Protein AF-A0A379AM37-F1 (afdb_monomer)

pLDDT: mean 79.85, std 14.72, range [37.78, 96.12]

Structure (mmCIF, N/CA/C/O backbone):
data_AF-A0A379AM37-F1
#
_entry.id   AF-A0A379AM37-F1
#
loop_
_atom_site.group_PDB
_atom_site.id
_atom_site.type_symbol
_atom_site.label_atom_id
_atom_site.label_alt_id
_atom_site.label_comp_id
_atom_site.label_asym_id
_atom_site.label_entity_id
_atom_site.label_seq_id
_atom_site.pdbx_PDB_ins_code
_atom_site.Cartn_x
_atom_site.Cartn_y
_atom_site.Cartn_z
_atom_site.occupancy
_atom_site.B_iso_or_equiv
_atom_site.auth_seq_id
_atom_site.auth_comp_id
_atom_site.auth_asym_id
_atom_site.auth_atom_id
_atom_site.pdbx_PDB_model_num
ATOM 1 N N . MET A 1 1 ? 12.453 -21.468 -5.729 1.00 63.12 1 MET A N 1
ATOM 2 C CA . MET A 1 1 ? 12.438 -20.017 -6.001 1.00 63.12 1 MET A CA 1
ATOM 3 C C . MET A 1 1 ? 13.170 -19.782 -7.301 1.00 63.12 1 MET A C 1
ATOM 5 O O . MET A 1 1 ? 14.231 -20.376 -7.483 1.00 63.12 1 MET A O 1
ATOM 9 N N . GLU A 1 2 ? 12.600 -18.977 -8.194 1.00 75.94 2 GLU A N 1
ATOM 10 C CA . GLU A 1 2 ? 13.370 -18.453 -9.321 1.00 75.94 2 GLU A CA 1
ATOM 11 C C . GLU A 1 2 ? 14.561 -17.637 -8.807 1.00 75.94 2 GLU A C 1
ATOM 13 O O . GLU A 1 2 ? 14.504 -17.048 -7.728 1.00 75.94 2 GLU A O 1
ATOM 18 N N . LYS A 1 3 ? 15.665 -17.644 -9.559 1.00 77.94 3 LYS A N 1
ATOM 19 C CA . LYS A 1 3 ? 16.889 -16.921 -9.181 1.00 77.94 3 LYS A CA 1
ATOM 20 C C . LYS A 1 3 ? 16.826 -15.430 -9.521 1.00 77.94 3 LYS A C 1
ATOM 22 O O . LYS A 1 3 ? 17.637 -14.670 -9.000 1.00 77.94 3 LYS A O 1
ATOM 27 N N . THR A 1 4 ? 15.883 -15.029 -10.369 1.00 87.62 4 THR A N 1
ATOM 28 C CA . THR A 1 4 ? 15.718 -13.651 -10.832 1.00 87.62 4 THR A CA 1
ATOM 29 C C . THR A 1 4 ? 14.412 -13.098 -10.281 1.00 87.62 4 THR A C 1
ATOM 31 O O . THR A 1 4 ? 13.370 -13.733 -10.393 1.00 87.62 4 THR A O 1
ATOM 34 N N . TYR A 1 5 ? 14.469 -11.920 -9.666 1.00 88.00 5 TYR A N 1
ATOM 35 C CA . TYR A 1 5 ? 13.282 -11.215 -9.196 1.00 88.00 5 TYR A CA 1
ATOM 36 C C . TYR A 1 5 ? 12.574 -10.550 -10.383 1.00 88.00 5 TYR A C 1
ATOM 38 O O . TYR A 1 5 ? 13.166 -9.688 -11.034 1.00 88.00 5 TYR A O 1
ATOM 46 N N . ASN A 1 6 ? 11.324 -10.936 -10.648 1.00 91.62 6 ASN A N 1
ATOM 47 C CA . ASN A 1 6 ? 10.439 -10.240 -11.579 1.00 91.62 6 ASN A CA 1
ATOM 48 C C . ASN A 1 6 ? 9.296 -9.567 -10.793 1.00 91.62 6 ASN A C 1
ATOM 50 O O . ASN A 1 6 ? 8.418 -10.274 -10.297 1.00 91.62 6 ASN A O 1
ATOM 54 N N . PRO A 1 7 ? 9.278 -8.225 -10.670 1.00 92.00 7 PRO A N 1
ATOM 55 C CA . PRO A 1 7 ? 8.229 -7.521 -9.936 1.00 92.00 7 PRO A CA 1
ATOM 56 C C . PRO A 1 7 ? 6.829 -7.779 -10.502 1.00 92.00 7 PRO A C 1
ATOM 58 O O . PRO A 1 7 ? 5.883 -7.932 -9.738 1.00 92.00 7 PRO A O 1
ATOM 61 N N . GLN A 1 8 ? 6.686 -7.880 -11.828 1.00 90.38 8 GLN A N 1
ATOM 62 C CA . GLN A 1 8 ? 5.372 -8.002 -12.473 1.00 90.38 8 GLN A CA 1
ATOM 63 C C . GLN A 1 8 ? 4.664 -9.307 -12.097 1.00 90.38 8 GLN A C 1
ATOM 65 O O . GLN A 1 8 ? 3.465 -9.303 -11.818 1.00 90.38 8 GLN A O 1
ATOM 70 N N . ASP A 1 9 ? 5.422 -10.400 -12.009 1.00 90.75 9 ASP A N 1
ATOM 71 C CA . ASP A 1 9 ? 4.896 -11.726 -11.672 1.00 90.75 9 ASP A CA 1
ATOM 72 C C . ASP A 1 9 ? 4.519 -11.851 -10.186 1.00 90.75 9 ASP A C 1
ATOM 74 O O . ASP A 1 9 ? 3.852 -12.806 -9.789 1.00 90.75 9 ASP A O 1
ATOM 78 N N . ILE A 1 10 ? 4.947 -10.898 -9.352 1.00 92.38 10 ILE A N 1
ATOM 79 C CA . ILE A 1 10 ? 4.771 -10.928 -7.897 1.00 92.38 10 ILE A CA 1
ATOM 80 C C . ILE A 1 10 ? 3.749 -9.882 -7.450 1.00 92.38 10 ILE A C 1
ATOM 82 O O . ILE A 1 10 ? 2.825 -10.208 -6.706 1.00 92.38 10 ILE A O 1
ATOM 86 N N . GLU A 1 11 ? 3.891 -8.635 -7.894 1.00 94.69 11 GLU A N 1
ATOM 87 C CA . GLU A 1 11 ? 3.083 -7.502 -7.435 1.00 94.69 11 GLU A CA 1
ATOM 88 C C . GLU A 1 11 ? 1.617 -7.634 -7.856 1.00 94.69 11 GLU A C 1
ATOM 90 O O . GLU A 1 11 ? 0.726 -7.440 -7.026 1.00 94.69 11 GLU A O 1
ATOM 95 N N . GLN A 1 12 ? 1.353 -8.025 -9.108 1.00 94.00 12 GLN A N 1
ATOM 96 C CA . GLN A 1 12 ? -0.012 -8.120 -9.632 1.00 94.00 12 GLN A CA 1
ATOM 97 C C . GLN A 1 12 ? -0.839 -9.202 -8.907 1.00 94.00 12 GLN A C 1
ATOM 99 O O . GLN A 1 12 ? -1.902 -8.870 -8.369 1.00 94.00 12 GLN A O 1
ATOM 104 N N . PRO A 1 13 ? -0.380 -10.467 -8.782 1.00 95.50 13 PRO A N 1
ATOM 105 C CA . PRO A 1 13 ? -1.140 -11.484 -8.051 1.00 95.50 13 PRO A CA 1
ATOM 106 C C . PRO A 1 13 ? -1.304 -11.160 -6.561 1.00 95.50 13 PRO A C 1
ATOM 108 O O . PRO A 1 13 ? -2.339 -11.469 -5.966 1.00 95.50 13 PRO A O 1
ATOM 111 N N . LEU A 1 14 ? -0.296 -10.533 -5.947 1.00 95.12 14 LEU A N 1
ATOM 112 C CA . LEU A 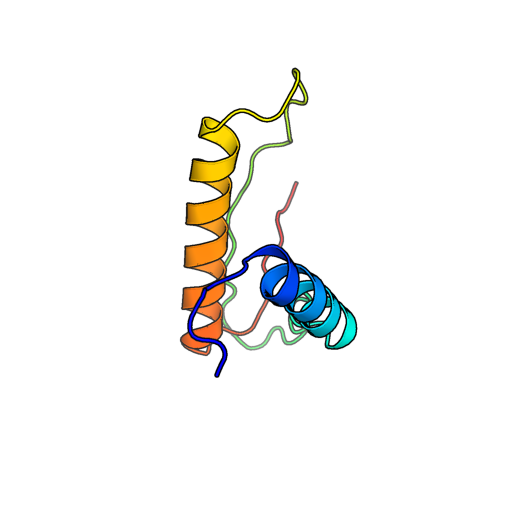1 14 ? -0.325 -10.125 -4.542 1.00 95.12 14 LEU A CA 1
ATOM 113 C C . LEU A 1 14 ? -1.381 -9.041 -4.295 1.00 95.12 14 LEU A C 1
ATOM 115 O O . LEU A 1 14 ? -2.156 -9.149 -3.343 1.00 95.12 14 LEU A O 1
ATOM 119 N N . TYR A 1 15 ? -1.447 -8.033 -5.168 1.00 94.19 15 TYR A N 1
ATOM 120 C CA . TYR A 1 15 ? -2.455 -6.979 -5.087 1.00 94.19 15 TYR A CA 1
ATOM 121 C C . TYR A 1 15 ? -3.871 -7.551 -5.205 1.00 94.19 15 TYR A C 1
ATOM 123 O O . TYR A 1 15 ? -4.714 -7.299 -4.342 1.00 94.19 15 TYR A O 1
ATOM 131 N N . GLU A 1 16 ? -4.11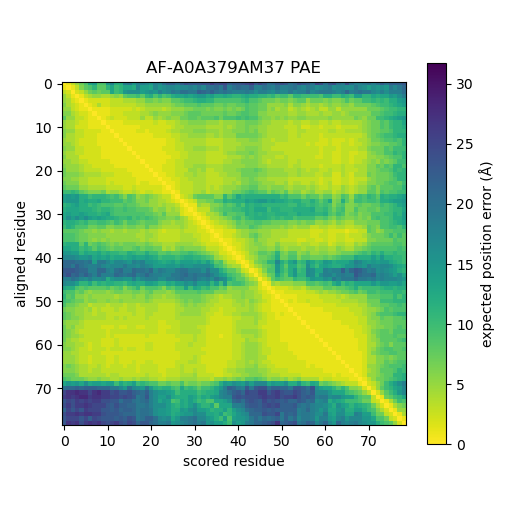6 -8.391 -6.214 1.00 95.56 16 GLU A N 1
ATOM 132 C CA . GLU A 1 16 ? -5.412 -9.052 -6.397 1.00 95.56 16 GLU A CA 1
ATOM 133 C C . GLU A 1 16 ? -5.794 -9.924 -5.200 1.00 95.56 16 GLU A C 1
ATOM 135 O O . GLU A 1 16 ? -6.959 -9.975 -4.802 1.00 95.56 16 GLU A O 1
ATOM 140 N N . HIS A 1 17 ? -4.825 -10.631 -4.619 1.00 96.12 17 HIS A N 1
ATOM 141 C CA . HIS A 1 17 ? -5.048 -11.423 -3.418 1.00 96.12 17 HIS A CA 1
ATOM 142 C C . HIS A 1 17 ? -5.488 -10.533 -2.246 1.00 96.12 17 HIS A C 1
ATOM 144 O O . HIS A 1 17 ? -6.501 -10.824 -1.608 1.00 96.12 17 HIS A O 1
ATOM 150 N N . TRP A 1 18 ? -4.781 -9.430 -1.990 1.00 93.75 18 TRP A N 1
ATOM 151 C CA . TRP A 1 18 ? -5.118 -8.486 -0.919 1.00 93.75 18 TRP A CA 1
ATOM 152 C C . TRP A 1 18 ? -6.486 -7.833 -1.108 1.00 93.75 18 TRP A C 1
ATOM 154 O O . TRP A 1 18 ? -7.237 -7.690 -0.139 1.00 93.75 18 TRP A O 1
ATOM 164 N N . GLU A 1 19 ? -6.835 -7.482 -2.344 1.00 92.56 19 GLU A N 1
ATOM 165 C CA . GLU A 1 19 ? -8.143 -6.924 -2.677 1.00 92.56 19 GLU A CA 1
ATOM 166 C C . GLU A 1 19 ? -9.264 -7.946 -2.436 1.00 92.56 19 GLU A C 1
ATOM 168 O O . GLU A 1 19 ? -10.227 -7.649 -1.722 1.00 92.56 19 GLU A O 1
ATOM 173 N N . LYS A 1 20 ? -9.104 -9.181 -2.937 1.00 95.31 20 LYS A N 1
ATOM 174 C CA . LYS A 1 20 ? -10.072 -10.280 -2.755 1.00 95.31 20 LYS A CA 1
ATOM 175 C C . LYS A 1 20 ? -10.285 -10.633 -1.284 1.00 95.31 20 LYS A C 1
ATOM 177 O O . LYS A 1 20 ? -11.413 -10.904 -0.880 1.00 95.31 20 LYS A O 1
ATOM 182 N N . GLN A 1 21 ? -9.225 -10.612 -0.479 1.00 92.44 21 GLN A N 1
ATOM 183 C CA . GLN A 1 21 ? -9.308 -10.855 0.966 1.00 92.44 21 GLN A CA 1
ATOM 184 C C . GLN A 1 21 ? -9.803 -9.634 1.757 1.00 92.44 21 GLN A C 1
ATOM 186 O O . GLN A 1 21 ? -10.016 -9.719 2.965 1.00 92.44 21 GLN A O 1
ATOM 191 N N . GLY A 1 22 ? -10.000 -8.487 1.099 1.00 88.44 22 GLY A N 1
ATOM 192 C CA . GLY A 1 22 ? -10.461 -7.265 1.743 1.00 88.44 22 GLY A CA 1
ATOM 193 C C . GLY A 1 22 ? -9.445 -6.667 2.713 1.00 88.44 22 GLY A C 1
ATOM 194 O O . GLY A 1 22 ? -9.846 -5.911 3.593 1.00 88.44 22 GLY A O 1
ATOM 195 N N . TYR A 1 23 ? -8.148 -6.955 2.561 1.00 87.00 23 TYR A N 1
ATOM 196 C CA . TYR A 1 23 ? -7.110 -6.462 3.473 1.00 87.00 23 TYR A CA 1
ATOM 197 C C . TYR A 1 23 ? -7.013 -4.940 3.504 1.00 87.00 23 TYR A C 1
ATOM 199 O O . TYR A 1 23 ? -6.536 -4.379 4.483 1.00 87.00 23 TYR A O 1
ATOM 207 N N . PHE A 1 24 ? -7.489 -4.243 2.474 1.00 86.00 24 PHE A N 1
ATOM 208 C CA . PHE A 1 24 ? -7.543 -2.782 2.470 1.00 86.00 24 PHE A CA 1
ATOM 209 C C . PHE A 1 24 ? -8.707 -2.210 3.283 1.00 86.00 24 PHE A C 1
ATOM 211 O O . PHE A 1 24 ? -8.628 -1.053 3.698 1.00 86.00 24 PHE A O 1
ATOM 218 N N . LYS A 1 25 ? -9.751 -3.000 3.559 1.00 84.12 25 LYS A N 1
ATOM 219 C CA . LYS A 1 25 ? -10.947 -2.522 4.256 1.00 84.12 25 LYS A CA 1
ATOM 220 C C . LYS A 1 25 ? -10.622 -2.169 5.710 1.00 84.12 25 LYS A C 1
ATOM 222 O O . LYS A 1 25 ? -9.858 -2.888 6.359 1.00 84.12 25 LYS A O 1
ATOM 227 N N . PRO A 1 26 ? -11.204 -1.083 6.246 1.00 76.62 26 PRO A N 1
ATOM 228 C CA . PRO A 1 26 ? -11.160 -0.851 7.676 1.00 76.62 26 PRO A CA 1
ATOM 229 C C . PRO A 1 26 ? -11.896 -1.995 8.376 1.00 76.62 26 PRO A C 1
ATOM 231 O O . PRO A 1 26 ? -12.937 -2.462 7.912 1.00 76.62 26 PRO A O 1
ATOM 234 N N . ASN A 1 27 ? -11.356 -2.445 9.503 1.00 68.19 27 ASN A N 1
ATOM 235 C CA . ASN A 1 27 ? -12.140 -3.253 10.423 1.00 68.19 27 ASN A CA 1
ATOM 236 C C . ASN A 1 27 ? -13.231 -2.327 11.035 1.00 68.19 27 ASN A C 1
ATOM 238 O O . ASN A 1 27 ? -13.085 -1.105 10.979 1.00 68.19 27 ASN A O 1
ATOM 242 N N . GLY A 1 28 ? -14.365 -2.852 11.501 1.00 67.00 28 GLY A N 1
ATOM 243 C CA . GLY A 1 28 ? -15.571 -2.055 11.823 1.00 67.00 28 GLY A CA 1
ATOM 244 C C . GLY A 1 28 ? -15.875 -1.870 13.314 1.00 67.00 28 GLY A C 1
ATOM 245 O O . GLY 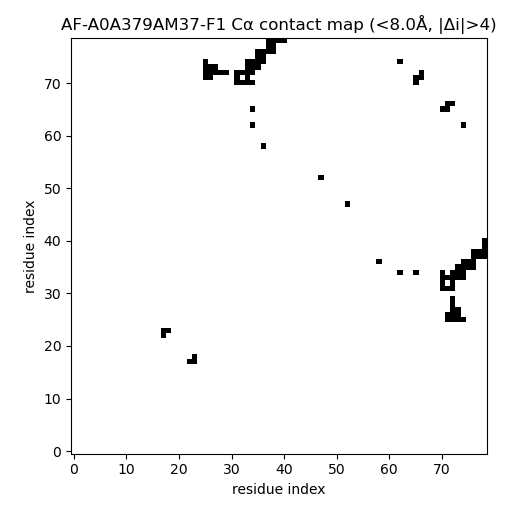A 1 28 ? -16.959 -1.424 13.670 1.00 67.00 28 GLY A O 1
ATOM 246 N N . ASP A 1 29 ? -14.961 -2.266 14.187 1.00 73.50 29 ASP A N 1
ATOM 247 C CA . ASP A 1 29 ? -15.094 -2.178 15.641 1.00 73.50 29 ASP A CA 1
ATOM 248 C C . ASP A 1 29 ? -14.728 -0.766 16.092 1.00 73.50 29 ASP A C 1
ATOM 250 O O . ASP A 1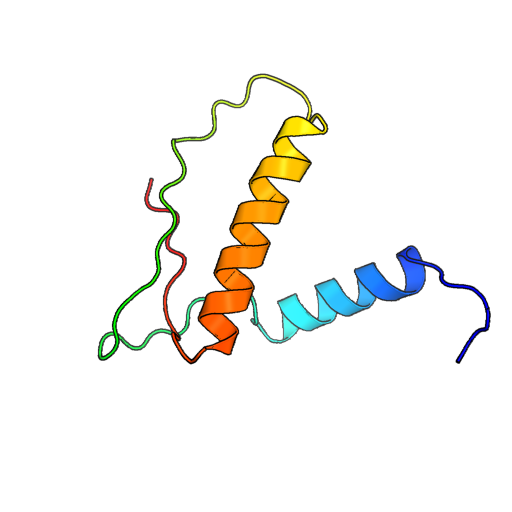 29 ? -13.713 -0.190 15.700 1.00 73.50 29 ASP A O 1
ATOM 254 N N . THR A 1 30 ? -15.563 -0.215 16.947 1.00 75.06 30 THR A N 1
ATOM 255 C CA . THR A 1 30 ? -15.396 1.133 17.480 1.00 75.06 30 THR A CA 1
ATOM 256 C C . THR A 1 30 ? -14.917 1.112 18.930 1.00 75.06 30 THR A C 1
ATOM 258 O O . THR A 1 30 ? -14.935 2.150 19.582 1.00 75.06 30 THR A O 1
ATOM 261 N N . SER A 1 31 ? -14.548 -0.059 19.465 1.00 76.81 31 SER A N 1
ATOM 262 C CA . SER A 1 31 ? -14.095 -0.218 20.854 1.00 76.81 31 SER A CA 1
ATOM 263 C C . SER A 1 31 ? -12.611 0.092 21.076 1.00 76.81 31 SER A C 1
ATOM 265 O O . SER A 1 31 ? -12.182 0.174 22.225 1.00 76.81 31 SER A O 1
ATOM 267 N N . GLN A 1 32 ? -11.830 0.271 20.007 1.00 71.06 32 GLN A N 1
ATOM 268 C CA . GLN A 1 32 ? -10.393 0.554 20.063 1.00 71.06 32 GLN A CA 1
ATOM 269 C C . GLN A 1 32 ? -10.069 1.930 19.474 1.00 71.06 32 GLN A C 1
ATOM 271 O O . GLN A 1 32 ? -10.851 2.504 18.709 1.00 71.06 32 GLN A O 1
ATOM 276 N N . GLU A 1 33 ? -8.899 2.456 19.836 1.00 72.38 33 GLU A N 1
ATOM 277 C CA . GLU A 1 33 ? -8.400 3.714 19.287 1.00 72.38 33 GLU A CA 1
ATOM 278 C C . GLU A 1 33 ? -8.148 3.599 17.778 1.00 72.38 33 GLU A C 1
ATOM 280 O O . GLU A 1 33 ? -7.820 2.540 17.247 1.00 72.38 33 GLU A O 1
ATOM 285 N N . SER A 1 34 ? -8.385 4.703 17.071 1.00 77.75 34 SER A N 1
ATOM 286 C CA . SER A 1 34 ? -8.369 4.763 15.611 1.00 77.75 34 SER A CA 1
ATOM 287 C C . SER A 1 34 ? -7.156 5.539 15.114 1.00 77.75 34 SER A C 1
ATOM 289 O O . SER A 1 34 ? -6.992 6.707 15.466 1.00 77.75 34 SER A O 1
ATOM 291 N N . PHE A 1 35 ? -6.373 4.941 14.216 1.00 81.25 35 PHE A N 1
ATOM 292 C CA . PHE A 1 35 ? -5.309 5.641 13.499 1.00 81.25 35 PHE A CA 1
ATOM 293 C C . PHE A 1 35 ? -5.826 6.243 12.187 1.00 81.25 35 PHE A C 1
ATOM 295 O O . PHE A 1 35 ? -6.381 5.547 11.336 1.00 81.25 35 PHE A O 1
ATOM 302 N N . CYS A 1 36 ? -5.610 7.544 11.996 1.00 82.50 36 CYS A N 1
ATOM 303 C CA . CYS A 1 36 ? -6.073 8.282 10.827 1.00 82.50 36 CYS A CA 1
ATOM 304 C C . CYS A 1 36 ? -4.968 9.199 10.293 1.00 82.50 36 CYS A C 1
ATOM 306 O O . CYS A 1 36 ? -4.326 9.920 11.056 1.00 82.50 36 CYS A O 1
ATOM 308 N N . ILE A 1 37 ? -4.782 9.198 8.970 1.00 83.81 37 ILE A N 1
ATOM 309 C CA . ILE A 1 37 ? -3.944 10.169 8.264 1.00 83.81 37 ILE A CA 1
ATOM 310 C C . ILE A 1 37 ? -4.880 11.118 7.519 1.00 83.81 37 ILE A C 1
ATOM 312 O O . ILE A 1 37 ? -5.612 10.707 6.619 1.00 83.81 37 ILE A O 1
ATOM 316 N N . MET A 1 38 ? -4.853 12.394 7.899 1.00 81.56 38 MET A N 1
ATOM 317 C CA . MET A 1 38 ? -5.602 13.437 7.209 1.00 81.56 38 MET A CA 1
ATOM 318 C C . MET A 1 38 ? -4.887 13.789 5.907 1.00 81.56 38 MET A C 1
ATOM 320 O O . MET A 1 38 ? -3.749 14.259 5.925 1.00 81.56 38 MET A O 1
ATOM 324 N N . ILE A 1 39 ? -5.562 13.571 4.782 1.00 78.31 39 ILE A N 1
ATOM 325 C CA . ILE A 1 39 ? -5.067 13.954 3.462 1.00 78.31 39 ILE A CA 1
ATOM 326 C C . ILE A 1 39 ? -5.925 15.134 3.002 1.00 78.31 39 ILE A C 1
ATOM 328 O O . ILE A 1 39 ? -7.151 15.006 2.997 1.00 78.31 39 ILE A O 1
ATOM 332 N N . PRO A 1 40 ? -5.329 16.286 2.645 1.00 75.38 40 PRO A N 1
ATOM 333 C CA . PRO A 1 40 ? -6.102 17.392 2.099 1.00 75.38 40 PRO A CA 1
ATOM 334 C C . PRO A 1 40 ? -6.807 16.947 0.807 1.00 75.38 40 PRO A C 1
ATOM 336 O O . PRO A 1 40 ? -6.298 16.058 0.117 1.00 75.38 40 PRO A O 1
ATOM 339 N N . PRO A 1 41 ? -7.947 17.562 0.443 1.00 74.81 41 PRO A N 1
ATOM 340 C CA . PRO A 1 41 ? -8.644 17.232 -0.791 1.00 74.81 41 PRO A CA 1
ATOM 341 C C . PRO A 1 41 ? -7.676 17.217 -1.986 1.00 74.81 41 PRO A C 1
ATOM 343 O O . PRO A 1 41 ? -6.839 18.119 -2.105 1.00 74.81 41 PRO A O 1
ATOM 346 N N . PRO A 1 42 ? -7.743 16.192 -2.853 1.00 65.12 42 PRO A N 1
ATOM 347 C CA . PRO A 1 42 ? -6.797 16.025 -3.935 1.00 65.12 42 PRO A CA 1
ATOM 348 C C . PRO A 1 42 ? -6.955 17.189 -4.910 1.00 65.12 42 PRO A C 1
ATOM 350 O O . PRO A 1 42 ? -7.971 17.328 -5.588 1.00 65.12 42 PRO A O 1
ATOM 353 N N . ASN A 1 43 ? -5.919 18.015 -5.009 1.00 67.69 43 ASN A N 1
ATOM 354 C CA . ASN A 1 43 ? -5.795 18.985 -6.086 1.00 67.69 43 ASN A CA 1
ATOM 355 C C . ASN A 1 43 ? -5.294 18.234 -7.325 1.00 67.69 43 ASN A C 1
ATOM 357 O O . ASN A 1 43 ? -4.093 18.026 -7.486 1.00 67.69 43 ASN A O 1
ATOM 361 N N . VAL A 1 44 ? -6.209 17.772 -8.181 1.00 58.91 44 VAL A N 1
ATOM 362 C CA . VAL A 1 44 ? -5.847 17.076 -9.427 1.00 58.91 44 VAL A CA 1
ATOM 363 C C . VAL A 1 44 ? -5.360 18.110 -10.445 1.00 58.91 44 VAL A C 1
ATOM 365 O O . VAL A 1 44 ? -6.153 18.694 -11.178 1.00 58.91 44 VAL A O 1
ATOM 368 N N . THR A 1 45 ? -4.053 18.374 -10.469 1.00 64.00 45 THR A N 1
ATOM 369 C CA . THR A 1 45 ? -3.433 19.392 -11.341 1.00 64.00 45 THR A CA 1
ATOM 370 C C . THR A 1 45 ? -2.566 18.818 -12.468 1.00 64.00 45 THR A C 1
ATOM 372 O O . THR A 1 45 ? -1.955 19.582 -13.211 1.00 64.00 45 THR A O 1
ATOM 375 N N . GLY A 1 46 ? -2.532 17.495 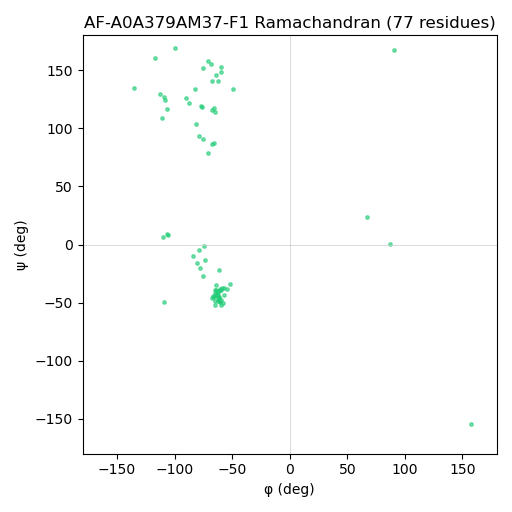-12.665 1.00 70.44 46 GLY A N 1
ATOM 376 C CA . GLY A 1 46 ? -1.782 16.868 -13.760 1.00 70.44 46 GLY A CA 1
ATOM 377 C C . GLY A 1 46 ? -1.427 15.401 -13.511 1.00 70.44 46 GLY A C 1
ATOM 378 O O . GLY A 1 46 ? -2.112 14.703 -12.766 1.00 70.44 46 GLY A O 1
ATOM 379 N N . SER A 1 47 ? -0.353 14.930 -14.152 1.00 79.44 47 SER A N 1
ATOM 380 C CA . SER A 1 47 ? 0.145 13.552 -14.038 1.00 79.44 47 SER A CA 1
ATOM 381 C C . SER A 1 47 ? 0.879 13.285 -12.720 1.00 79.44 47 SER A C 1
ATOM 383 O O . SER A 1 47 ? 1.537 14.161 -12.154 1.00 79.44 47 SER A O 1
ATOM 385 N N . LEU A 1 48 ? 0.845 12.029 -12.269 1.00 83.19 48 LEU A N 1
ATOM 386 C CA . LEU A 1 48 ? 1.602 11.580 -11.103 1.00 83.19 48 LEU A CA 1
ATOM 387 C C . LEU A 1 48 ? 3.115 11.653 -11.363 1.00 83.19 48 LEU A C 1
ATOM 389 O O . LEU A 1 48 ? 3.649 10.958 -12.221 1.00 83.19 48 LEU A O 1
ATOM 393 N N . HIS A 1 49 ? 3.815 12.476 -10.587 1.00 87.94 49 HIS A N 1
ATOM 394 C CA . HIS A 1 49 ? 5.278 12.475 -10.488 1.00 87.94 49 HIS A CA 1
ATOM 395 C C . HIS A 1 49 ? 5.800 11.734 -9.244 1.00 87.94 49 HIS A C 1
ATOM 397 O O . HIS A 1 49 ? 5.054 11.476 -8.300 1.00 87.94 49 HIS A O 1
ATOM 403 N N . MET A 1 50 ? 7.116 11.487 -9.197 1.00 88.69 50 MET A N 1
ATOM 404 C CA . MET A 1 50 ? 7.808 10.790 -8.095 1.00 88.69 50 MET A CA 1
ATOM 405 C C . MET A 1 50 ? 7.512 11.357 -6.698 1.00 88.69 50 MET A C 1
ATOM 407 O O . MET A 1 50 ? 7.413 10.600 -5.740 1.00 88.69 50 MET A O 1
ATOM 411 N N . GLY A 1 51 ? 7.314 12.673 -6.574 1.00 87.62 51 GLY A N 1
ATOM 412 C CA . GLY A 1 51 ? 6.851 13.290 -5.320 1.00 87.62 51 GLY A CA 1
ATOM 413 C C . GLY A 1 51 ? 5.542 12.701 -4.764 1.00 87.62 51 GLY A C 1
ATOM 414 O O . GLY A 1 51 ? 5.450 12.491 -3.557 1.00 87.62 51 GLY A O 1
ATOM 415 N N . HIS A 1 52 ? 4.573 12.348 -5.619 1.00 87.44 52 HIS A N 1
ATOM 416 C CA . HIS A 1 52 ? 3.366 11.644 -5.175 1.00 87.44 52 HIS A CA 1
ATOM 417 C C . HIS A 1 52 ? 3.697 10.237 -4.691 1.00 87.44 52 HIS A C 1
ATOM 419 O O . HIS A 1 52 ? 3.243 9.844 -3.623 1.00 87.44 52 HIS A O 1
ATOM 425 N N . ALA A 1 53 ? 4.512 9.495 -5.449 1.00 88.06 53 ALA A N 1
ATOM 426 C CA . ALA A 1 53 ? 4.906 8.141 -5.071 1.00 88.06 53 ALA A CA 1
ATOM 427 C C . ALA A 1 53 ?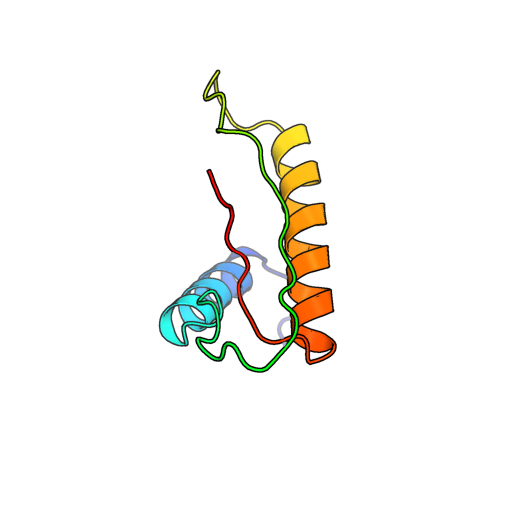 5.586 8.132 -3.693 1.00 88.06 53 ALA A C 1
ATOM 429 O O . ALA A 1 53 ? 5.238 7.321 -2.841 1.00 88.06 53 ALA A O 1
ATOM 430 N N . PHE A 1 54 ? 6.482 9.085 -3.437 1.00 91.00 54 PHE A N 1
ATOM 431 C CA . PHE A 1 54 ? 7.148 9.244 -2.146 1.00 91.00 54 PHE A CA 1
ATOM 432 C C . PHE A 1 54 ? 6.166 9.500 -0.995 1.00 91.00 54 PHE A C 1
ATOM 434 O O . PHE A 1 54 ? 6.178 8.771 -0.004 1.00 91.00 54 PHE A O 1
ATOM 441 N N . GLN A 1 55 ? 5.281 10.493 -1.136 1.00 89.06 55 GLN A N 1
ATOM 442 C CA . GLN A 1 55 ? 4.293 10.819 -0.101 1.00 89.06 55 GLN A CA 1
ATOM 443 C C . GLN A 1 55 ? 3.339 9.646 0.165 1.00 89.06 55 GLN A C 1
ATOM 445 O O . GLN A 1 55 ? 3.117 9.285 1.320 1.00 89.06 55 GLN A O 1
ATOM 450 N N . GLN A 1 56 ? 2.826 9.009 -0.891 1.00 89.56 56 GLN A N 1
ATOM 451 C CA . GLN A 1 56 ? 1.930 7.854 -0.777 1.00 89.56 56 GLN A CA 1
ATOM 452 C C . GLN A 1 56 ? 2.624 6.652 -0.128 1.00 89.56 56 GLN A C 1
ATOM 454 O O . GLN A 1 56 ? 2.031 5.989 0.717 1.00 89.56 56 GLN A O 1
ATOM 459 N N . THR A 1 57 ? 3.899 6.412 -0.447 1.00 92.69 57 THR A N 1
ATOM 460 C CA . THR A 1 57 ? 4.678 5.307 0.136 1.00 92.69 57 THR A CA 1
ATOM 461 C C . THR A 1 57 ? 4.872 5.492 1.639 1.00 92.69 57 THR A C 1
ATOM 463 O O . THR A 1 57 ? 4.733 4.533 2.399 1.00 92.69 57 THR A O 1
ATOM 466 N N . ILE A 1 58 ? 5.156 6.717 2.094 1.00 93.50 58 ILE A N 1
ATOM 467 C CA . ILE A 1 58 ? 5.276 7.014 3.529 1.00 93.50 58 ILE A CA 1
ATOM 468 C C . ILE A 1 58 ? 3.946 6.754 4.240 1.00 93.50 58 ILE A C 1
ATOM 470 O O . ILE A 1 58 ? 3.925 6.054 5.252 1.00 93.50 58 ILE A O 1
ATOM 474 N N . MET A 1 59 ? 2.839 7.270 3.698 1.00 91.69 59 MET A N 1
ATOM 475 C CA . MET A 1 59 ? 1.514 7.081 4.296 1.00 91.69 59 MET A CA 1
ATOM 476 C C . MET A 1 59 ? 1.121 5.598 4.347 1.00 91.69 59 MET A C 1
ATOM 478 O O . MET A 1 59 ? 0.709 5.116 5.402 1.00 91.69 59 MET A O 1
ATOM 482 N N . ASP A 1 60 ? 1.317 4.851 3.256 1.00 91.31 60 ASP A N 1
ATOM 483 C CA . ASP A 1 60 ? 1.044 3.408 3.194 1.00 91.31 60 ASP A CA 1
ATOM 484 C C . ASP A 1 60 ? 1.904 2.619 4.196 1.00 91.31 60 ASP A C 1
ATOM 486 O O . ASP A 1 60 ? 1.404 1.738 4.895 1.00 91.31 60 ASP A O 1
ATOM 490 N N . THR A 1 61 ? 3.179 2.989 4.353 1.00 93.25 61 THR A N 1
ATOM 491 C CA . THR A 1 61 ? 4.079 2.366 5.337 1.00 93.25 61 THR A CA 1
ATOM 492 C C . THR A 1 61 ? 3.582 2.583 6.765 1.00 93.25 61 THR A C 1
ATOM 494 O O . THR A 1 61 ? 3.523 1.629 7.543 1.00 93.25 61 THR A O 1
ATOM 497 N N . MET A 1 62 ? 3.176 3.809 7.112 1.00 91.31 62 MET A N 1
ATOM 498 C CA . MET A 1 62 ? 2.623 4.116 8.437 1.00 91.31 62 MET A CA 1
ATOM 499 C C . MET A 1 62 ? 1.333 3.332 8.698 1.00 91.31 62 MET A C 1
ATOM 501 O O . MET A 1 62 ? 1.181 2.737 9.762 1.00 91.31 62 MET A O 1
ATOM 505 N N . ILE A 1 63 ? 0.438 3.261 7.710 1.00 87.88 63 ILE A N 1
ATOM 506 C CA . ILE A 1 63 ? -0.809 2.489 7.797 1.00 87.88 63 ILE A CA 1
ATOM 507 C C . ILE A 1 63 ? -0.525 1.004 8.043 1.00 87.88 63 ILE A C 1
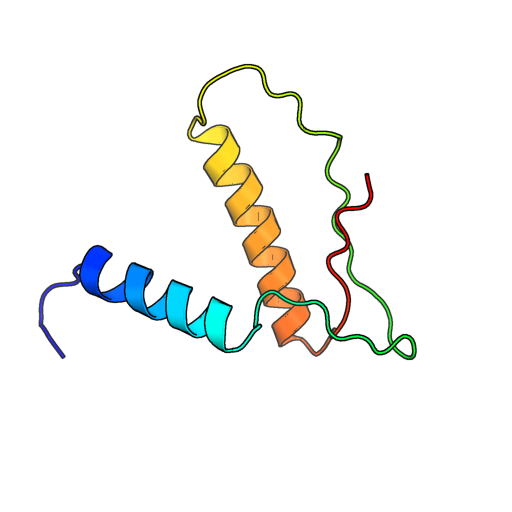ATOM 509 O O . ILE A 1 63 ? -1.139 0.390 8.918 1.00 87.88 63 ILE A O 1
ATOM 513 N N . ARG A 1 64 ? 0.402 0.405 7.288 1.00 89.69 64 ARG A N 1
ATOM 514 C CA . ARG A 1 64 ? 0.773 -1.009 7.452 1.00 89.69 64 ARG A CA 1
ATOM 515 C C . ARG A 1 64 ? 1.403 -1.272 8.809 1.00 89.69 64 ARG A C 1
ATOM 517 O O . ARG A 1 64 ? 1.049 -2.260 9.448 1.00 89.69 64 ARG A O 1
ATOM 524 N N . TYR A 1 65 ? 2.295 -0.389 9.251 1.00 90.00 65 TYR A N 1
ATOM 525 C CA . TYR A 1 65 ? 2.931 -0.489 10.558 1.00 90.00 65 TYR A CA 1
ATOM 526 C C . TYR A 1 65 ? 1.889 -0.504 11.682 1.00 90.00 65 TYR A C 1
ATOM 528 O O . TYR A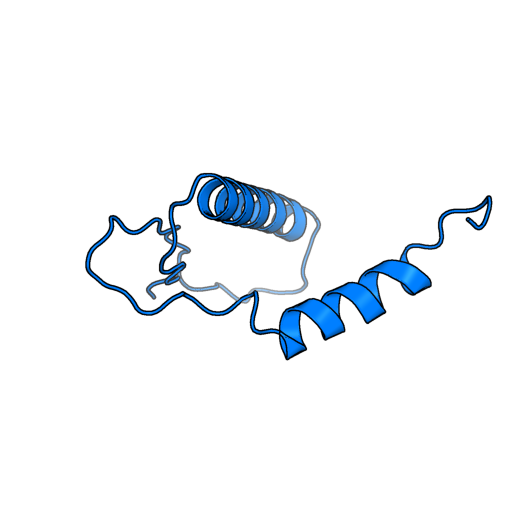 1 65 ? 1.889 -1.434 12.486 1.00 90.00 65 TYR A O 1
ATOM 536 N N . GLN A 1 66 ? 0.952 0.448 11.688 1.00 85.25 66 GLN A N 1
ATOM 537 C CA . GLN A 1 66 ? -0.086 0.513 12.723 1.00 85.25 66 GLN A CA 1
ATOM 538 C C . GLN A 1 66 ? -0.996 -0.719 12.711 1.00 85.25 66 GLN A C 1
ATOM 540 O O . GLN A 1 66 ? -1.222 -1.338 13.751 1.00 85.25 66 GLN A O 1
ATOM 545 N N . ARG A 1 67 ? -1.397 -1.186 11.520 1.00 81.94 67 ARG A N 1
ATOM 546 C CA . ARG A 1 67 ? -2.163 -2.438 11.372 1.00 81.94 67 ARG A CA 1
ATOM 547 C C . ARG A 1 67 ? -1.441 -3.650 11.965 1.00 81.94 67 ARG A C 1
ATOM 549 O O . ARG A 1 67 ? -2.088 -4.529 12.532 1.00 81.94 67 ARG A O 1
ATOM 556 N N . MET A 1 68 ? -0.116 -3.714 11.829 1.00 85.88 68 MET A N 1
ATOM 557 C CA . MET A 1 68 ? 0.701 -4.799 12.384 1.00 85.88 68 MET A CA 1
ATOM 558 C C . MET A 1 68 ? 0.898 -4.691 13.901 1.00 85.88 68 MET A C 1
ATOM 560 O O . MET A 1 68 ? 1.073 -5.723 14.544 1.00 85.88 68 MET A O 1
ATOM 564 N N . GLN A 1 69 ? 0.841 -3.488 14.482 1.00 83.19 69 GLN A N 1
ATOM 565 C CA . GLN A 1 69 ? 0.914 -3.279 15.938 1.00 83.19 69 GLN A CA 1
ATOM 566 C C . GLN A 1 69 ? -0.379 -3.662 16.674 1.00 83.19 69 GLN A C 1
ATOM 568 O O . GLN A 1 69 ? -0.441 -3.599 17.898 1.00 83.19 69 GLN A O 1
ATOM 573 N N . GLY A 1 70 ? -1.408 -4.109 15.951 1.00 70.62 70 GLY A N 1
ATOM 574 C CA . GLY A 1 70 ? -2.683 -4.490 16.546 1.00 70.62 70 GLY A CA 1
ATOM 575 C C . GLY A 1 70 ? -3.656 -3.326 16.705 1.00 70.62 70 GLY A C 1
ATOM 576 O O . GLY A 1 70 ? -4.785 -3.583 17.119 1.00 70.62 70 GLY A O 1
ATOM 577 N N . GLU A 1 71 ? -3.277 -2.107 16.291 1.00 58.75 71 GLU A N 1
ATOM 578 C CA . GLU A 1 71 ? -4.226 -1.031 15.994 1.00 58.75 71 GLU A CA 1
ATOM 579 C C . GLU A 1 71 ? -5.015 -1.434 14.748 1.00 58.75 71 GLU A C 1
ATOM 581 O O . GLU A 1 71 ? -4.665 -1.199 13.588 1.00 58.75 71 GLU A O 1
ATOM 586 N N . LYS A 1 72 ? -6.081 -2.179 15.004 1.00 57.41 72 LYS A N 1
ATOM 587 C CA . LYS A 1 72 ? -7.136 -2.425 14.035 1.00 57.4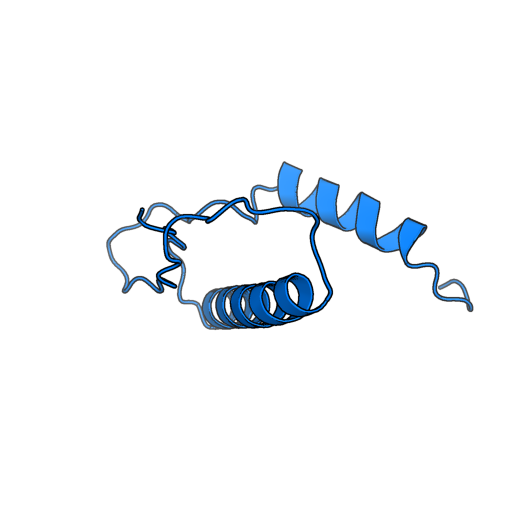1 72 LYS A CA 1
ATOM 588 C C . LYS A 1 72 ? -7.887 -1.085 13.890 1.00 57.41 72 LYS A C 1
ATOM 590 O O . LYS A 1 72 ? -7.851 -0.274 14.797 1.00 57.41 72 LYS A O 1
ATOM 595 N N . TYR A 1 73 ? -8.605 -0.856 12.794 1.00 58.59 73 TYR A N 1
ATOM 596 C CA . TYR A 1 73 ? -9.525 0.294 12.604 1.00 58.59 73 TYR A CA 1
ATOM 597 C C . TYR A 1 73 ? -8.925 1.568 11.973 1.00 58.59 73 TYR A C 1
ATOM 599 O O . TYR A 1 73 ? -7.765 1.603 11.571 1.00 58.59 73 TYR A O 1
ATOM 607 N N . PRO A 1 74 ? -9.818 2.486 11.575 1.00 46.09 74 PRO A N 1
ATOM 608 C CA . PRO A 1 74 ? -10.136 2.813 10.204 1.00 46.09 74 PRO A CA 1
ATOM 609 C C . PRO A 1 74 ? -9.199 3.890 9.665 1.00 46.09 74 PRO A C 1
ATOM 611 O O . PRO A 1 74 ? -9.208 5.025 10.135 1.00 46.09 74 PRO A O 1
ATOM 614 N N . VAL A 1 75 ? -8.489 3.578 8.580 1.00 46.34 75 VAL A N 1
ATOM 615 C CA . VAL A 1 75 ? -7.888 4.614 7.736 1.00 46.34 75 VAL A CA 1
ATOM 616 C C . VAL A 1 75 ? -9.029 5.318 7.007 1.00 46.34 75 VAL A C 1
ATOM 618 O O . VAL A 1 75 ? -9.355 5.015 5.863 1.00 46.34 75 VAL A O 1
ATOM 621 N N . ALA A 1 76 ? -9.714 6.208 7.707 1.00 44.75 76 ALA A N 1
ATOM 622 C CA . ALA A 1 76 ? -10.603 7.155 7.082 1.00 44.75 76 ALA A CA 1
ATOM 623 C C . ALA A 1 76 ? -9.720 8.293 6.579 1.00 44.75 76 ALA A C 1
ATOM 625 O O . ALA A 1 76 ? -9.318 9.143 7.365 1.00 44.75 76 ALA A O 1
ATOM 626 N N . SER A 1 77 ? -9.442 8.356 5.275 1.00 43.59 77 SER A N 1
ATOM 627 C CA . SER A 1 77 ? -9.162 9.664 4.685 1.00 43.59 77 SER A CA 1
ATOM 628 C C . SER A 1 77 ? -10.470 10.452 4.787 1.00 43.59 77 SER A C 1
ATOM 630 O O . SER A 1 77 ? -11.344 10.348 3.924 1.00 43.59 77 SER A O 1
ATOM 632 N N . ARG A 1 78 ? -10.693 11.137 5.912 1.00 37.78 78 ARG A N 1
ATOM 633 C CA . ARG A 1 78 ? -11.784 12.103 5.988 1.00 37.78 78 ARG A CA 1
ATOM 634 C C . ARG A 1 78 ? -11.419 13.251 5.054 1.00 37.78 78 ARG A C 1
ATOM 636 O O . ARG A 1 78 ? -10.406 13.910 5.270 1.00 37.78 78 ARG A O 1
ATOM 643 N N . TYR A 1 79 ? -12.239 13.405 4.020 1.00 38.12 79 TYR A N 1
ATOM 644 C CA . TYR A 1 79 ? -12.469 14.682 3.358 1.00 38.12 79 TYR A CA 1
ATOM 645 C C . TYR A 1 79 ? -13.183 15.633 4.320 1.00 38.12 79 TYR A C 1
ATOM 647 O O . TYR A 1 79 ? -13.990 15.128 5.141 1.00 38.12 79 TYR A O 1
#

Mean predicted aligned error: 7.64 Å

Secondary structure (DSSP, 8-state):
--SS--HHHHHHHHHHHHHHTTTTSPP---SS-------------SSPPHHHHHHHHHHHHHHHHHHHTT--S------

Nearest PDB structures (foldseek):
  7ntz-assembly1_A  TM=8.474E-01  e=4.088E-01  Neisseria gonorrhoeae

Foldseek 3Di:
DDPDDDCVVPVVVVVVVCVVVVVQAADDDPPDDADEDADPDDPCPDDDDPVVVVVVVVVVVVVVVCVVVVRGGDHPNDD

Radius of gyration: 15.63 Å; Cα contacts (8 Å, |Δi|>4): 52; chains: 1; bounding box: 32×39×35 Å

Sequence (79 aa):
MEKTYNPQDIEQPLYEHWEKQGYFKPNGDTSQESFCIMIPPPNVTGSLHMGHAFQQTIMDTMIRYQRMQGEKYPVASRY

InterPro domains:
  IPR001412 Aminoacyl-tRNA synthetase, class I, conserved site [PS00178] (42-53)
  IPR002300 Aminoacyl-tRNA synthetase, class Ia [PF00133] (14-73)
  IPR002303 Valine-tRNA ligase [PTHR11946] (1-72)
  IPR014729 Rossmann-like alpha/beta/alpha sandwich fold [G3DSA:3.40.50.620] (2-76)

Organism: Enterobacter agglomerans (NCBI:txid549)

Solvent-accessible surface area (backbone atoms only — not comparable to full-atom values): 5097 Å² total; per-residue (Å²): 130,78,94,68,91,56,66,73,81,47,53,54,61,50,50,54,49,38,57,75,71,43,69,82,56,60,55,87,68,81,90,59,72,68,56,66,60,84,51,76,78,84,79,86,84,75,81,90,49,68,71,54,56,53,55,50,49,54,53,52,49,53,53,52,52,42,50,72,73,65,45,55,32,40,72,50,66,56,120